Protein AF-A0A257QGV2-F1 (afdb_monomer)

Foldseek 3Di:
DDQQLRVLLVVQADPPPRDGDDDPPCPNVVSNVVSVVVRCVVVQQWDVVDVVIDGPDDDDD

Sequence (61 aa):
MLTFAENIVLLAMDGDTGHLRPLPERALDYALAGALLMGLATHNRIDPRLSPMQVLDNSPT

Solvent-accessible surface area (backbone atoms only — not comparable to full-atom values): 3769 Å² total; per-residue (Å²): 133,83,52,57,42,57,50,50,51,59,70,41,34,37,90,88,78,70,43,73,54,94,67,65,89,63,50,64,60,56,51,40,55,51,25,49,54,52,48,35,40,76,68,57,25,30,42,81,87,44,89,73,64,42,79,70,46,88,71,90,129

Secondary structure (DSSP, 8-state):
---HHHHHHHHHB-TTT-PBPP--TTHHHHHHHHHHHHHHHHTTSEETTSSS-EES--S--

Mean predicted aligned error: 2.97 Å

pLDDT: mean 95.88, std 2.33, range [86.19, 98.25]

Radius of gyration: 14.19 Å; Cα contacts (8 Å, |Δi|>4): 48; chains: 1; bounding box: 32×21×40 Å

Structure (mmCIF, N/CA/C/O backbone):
data_AF-A0A257QGV2-F1
#
_entry.id   AF-A0A257QGV2-F1
#
loop_
_atom_site.group_PDB
_atom_site.id
_atom_site.type_symbol
_atom_site.label_atom_id
_atom_site.label_alt_id
_atom_site.label_comp_id
_atom_site.label_asym_id
_atom_site.label_entity_id
_atom_site.label_seq_id
_atom_site.pdbx_PDB_ins_code
_atom_site.Cartn_x
_atom_site.Cartn_y
_atom_site.Cartn_z
_atom_site.occupancy
_atom_site.B_iso_or_equiv
_atom_site.auth_seq_id
_atom_site.auth_comp_id
_atom_site.auth_asym_id
_atom_site.auth_atom_id
_atom_site.pdbx_PDB_model_num
ATOM 1 N N . MET A 1 1 ? 7.210 14.397 2.861 1.00 86.19 1 MET A N 1
ATOM 2 C CA . MET A 1 1 ? 5.896 14.469 2.185 1.00 86.19 1 MET A CA 1
ATOM 3 C C . MET A 1 1 ? 5.262 13.101 2.336 1.00 86.19 1 MET A C 1
ATOM 5 O O . MET A 1 1 ? 6.000 12.133 2.225 1.00 86.19 1 MET A O 1
ATOM 9 N N . LEU A 1 2 ? 3.974 13.015 2.660 1.00 94.44 2 LEU A N 1
ATOM 10 C CA . LEU A 1 2 ? 3.322 11.726 2.906 1.00 94.44 2 LEU A CA 1
ATOM 11 C C . LEU A 1 2 ? 3.073 10.980 1.591 1.00 94.44 2 LEU A C 1
ATOM 13 O O . LEU A 1 2 ? 2.671 11.586 0.595 1.00 94.44 2 LEU A O 1
ATOM 17 N N . THR A 1 3 ? 3.276 9.669 1.605 1.00 97.06 3 THR A N 1
ATOM 18 C CA . THR A 1 3 ? 2.887 8.750 0.533 1.00 97.06 3 THR A CA 1
ATOM 19 C C . THR A 1 3 ? 1.363 8.648 0.430 1.00 97.06 3 THR A C 1
ATOM 21 O O . THR A 1 3 ? 0.629 8.973 1.369 1.00 97.06 3 THR A O 1
ATOM 24 N N . PHE A 1 4 ? 0.844 8.165 -0.703 1.00 97.50 4 PHE A N 1
ATOM 25 C CA . PHE A 1 4 ? -0.594 7.899 -0.833 1.00 97.50 4 PHE A CA 1
ATOM 26 C C . PHE A 1 4 ? -1.090 6.903 0.226 1.00 97.50 4 PHE A C 1
ATOM 28 O O . PHE A 1 4 ? -2.175 7.088 0.768 1.00 97.50 4 PHE A O 1
ATOM 35 N N . ALA A 1 5 ? -0.282 5.891 0.563 1.00 97.62 5 ALA A N 1
ATOM 36 C CA . ALA A 1 5 ? -0.625 4.897 1.576 1.00 97.62 5 ALA A CA 1
ATOM 37 C C . ALA A 1 5 ? -0.775 5.539 2.964 1.00 97.62 5 ALA A C 1
ATOM 39 O O . ALA A 1 5 ? -1.790 5.337 3.626 1.00 97.62 5 ALA A O 1
ATOM 40 N N . GLU A 1 6 ? 0.176 6.381 3.373 1.00 97.50 6 GLU A N 1
ATOM 41 C CA . GLU A 1 6 ? 0.100 7.106 4.648 1.00 97.50 6 GLU A CA 1
ATOM 42 C C . GLU A 1 6 ? -1.104 8.056 4.700 1.00 97.50 6 GLU A C 1
ATOM 44 O O . GLU A 1 6 ? -1.783 8.130 5.723 1.00 97.50 6 GLU A O 1
ATOM 49 N N . ASN A 1 7 ? -1.430 8.734 3.592 1.00 97.31 7 ASN A N 1
ATOM 50 C CA . ASN A 1 7 ? -2.635 9.567 3.511 1.00 97.31 7 ASN A CA 1
ATOM 51 C C . ASN A 1 7 ? -3.925 8.744 3.656 1.00 97.31 7 ASN A C 1
ATOM 53 O O . ASN A 1 7 ? -4.851 9.184 4.332 1.00 97.31 7 ASN A O 1
ATOM 57 N N . ILE A 1 8 ? -3.995 7.546 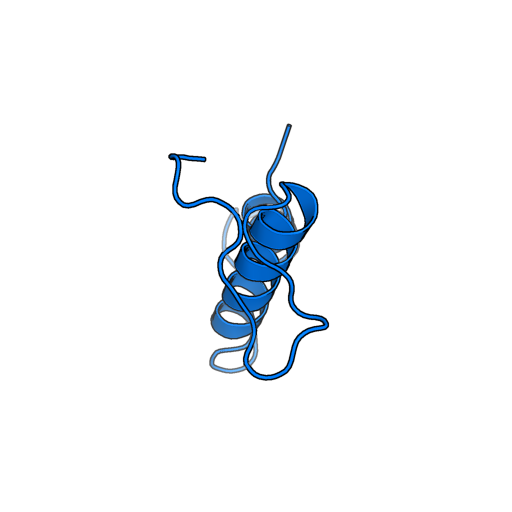3.064 1.00 97.62 8 ILE A N 1
ATOM 58 C CA . ILE A 1 8 ? -5.150 6.649 3.224 1.00 97.62 8 ILE A CA 1
ATOM 59 C C . ILE A 1 8 ? -5.282 6.171 4.670 1.00 97.62 8 ILE A C 1
ATOM 61 O O . ILE A 1 8 ? -6.392 6.154 5.195 1.00 97.62 8 ILE A O 1
ATOM 65 N N . VAL A 1 9 ? -4.176 5.827 5.337 1.00 97.12 9 VAL A N 1
ATOM 66 C CA . VAL A 1 9 ? -4.205 5.452 6.761 1.00 97.12 9 VAL A CA 1
ATOM 67 C C . VAL A 1 9 ? -4.705 6.617 7.612 1.00 97.12 9 VAL A C 1
ATOM 69 O O . VAL A 1 9 ? -5.612 6.429 8.416 1.00 97.12 9 VAL A O 1
ATOM 72 N N . LEU A 1 10 ? -4.192 7.831 7.393 1.00 96.75 10 LEU A N 1
ATOM 73 C CA . LEU A 1 10 ? -4.677 9.034 8.081 1.00 96.75 10 LEU A CA 1
ATOM 74 C C . LEU A 1 10 ? -6.171 9.272 7.843 1.00 96.75 10 LEU A C 1
ATOM 76 O O . LEU A 1 10 ? -6.894 9.609 8.776 1.00 96.75 10 LEU A O 1
ATOM 80 N N . LEU A 1 11 ? -6.655 9.038 6.623 1.00 96.19 11 LEU A N 1
ATOM 81 C CA . LEU A 1 11 ? -8.075 9.144 6.298 1.00 96.19 11 LEU A CA 1
ATOM 82 C C . LEU A 1 11 ? -8.916 8.030 6.940 1.00 96.19 11 LEU A C 1
ATOM 84 O O . LEU A 1 11 ? -10.095 8.233 7.222 1.00 96.19 11 LEU A O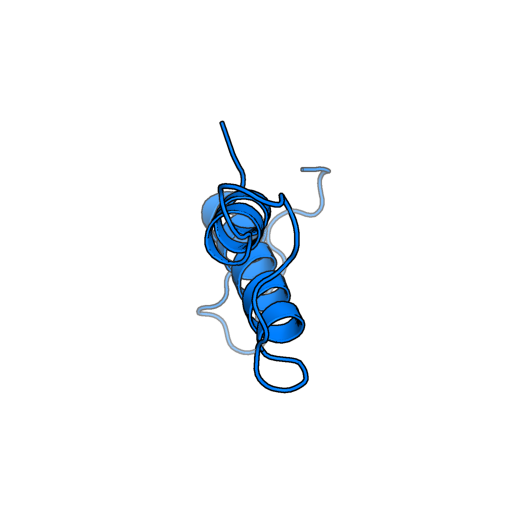 1
ATOM 88 N N . ALA A 1 12 ? -8.346 6.855 7.185 1.00 97.00 12 ALA A N 1
ATOM 89 C CA . ALA A 1 12 ? -9.025 5.758 7.866 1.00 97.00 12 ALA A CA 1
ATOM 90 C C . ALA A 1 12 ? -9.032 5.923 9.396 1.00 97.00 12 ALA A C 1
ATOM 92 O O . ALA A 1 12 ? -9.887 5.337 10.060 1.00 97.00 12 ALA A O 1
ATOM 93 N N . MET A 1 13 ? -8.123 6.725 9.955 1.00 97.25 13 MET A N 1
ATOM 94 C CA . MET A 1 13 ? -8.021 6.952 11.394 1.00 97.25 13 MET A CA 1
ATOM 95 C C . MET A 1 13 ? -9.064 7.938 11.923 1.00 97.25 13 MET A C 1
ATOM 97 O O . MET A 1 13 ? -9.385 8.964 11.320 1.00 97.25 13 MET A O 1
ATOM 101 N N . ASP A 1 14 ? -9.572 7.615 13.101 1.00 96.12 14 ASP A N 1
ATOM 102 C CA . ASP A 1 14 ? -10.307 8.512 13.969 1.00 96.12 14 ASP A CA 1
ATOM 103 C C . ASP A 1 14 ? -9.337 9.508 14.631 1.00 96.12 14 ASP A C 1
ATOM 105 O O . ASP A 1 14 ? -8.307 9.115 15.181 1.00 96.12 14 ASP A O 1
ATOM 109 N N . GLY A 1 15 ? -9.643 10.804 14.529 1.00 93.00 15 GLY A N 1
ATOM 110 C CA . GLY A 1 15 ? -8.726 11.878 14.924 1.00 93.00 15 GLY A CA 1
ATOM 111 C C . GLY A 1 15 ? -8.572 12.059 16.433 1.00 93.00 15 GLY A C 1
ATOM 112 O O . GLY A 1 15 ? -7.561 12.605 16.866 1.00 93.00 15 GLY A O 1
ATOM 113 N N . ASP A 1 16 ? -9.536 11.578 17.219 1.00 95.50 16 ASP A N 1
ATOM 114 C CA . ASP A 1 16 ? -9.547 11.749 18.673 1.00 95.50 16 ASP A CA 1
ATOM 115 C C . ASP A 1 16 ? -8.946 10.530 19.382 1.00 95.50 16 ASP A C 1
ATOM 117 O O . ASP A 1 16 ? -8.241 10.659 20.382 1.00 95.50 16 ASP A O 1
ATOM 121 N N . THR A 1 17 ? -9.209 9.332 18.855 1.00 95.81 17 THR A N 1
ATOM 122 C CA . THR A 1 17 ? -8.775 8.064 19.463 1.00 95.81 17 THR A CA 1
ATOM 123 C C . THR A 1 17 ? -7.499 7.493 18.848 1.00 95.81 17 THR A C 1
ATOM 125 O O . THR A 1 17 ? -6.835 6.669 19.474 1.00 95.81 17 THR A O 1
ATOM 128 N N . GLY A 1 18 ? -7.155 7.887 17.617 1.00 93.94 18 GLY A N 1
ATOM 129 C CA . GLY A 1 18 ? -6.045 7.305 16.857 1.00 93.94 18 GLY A CA 1
ATOM 130 C C . GLY A 1 18 ? -6.303 5.873 16.368 1.00 93.94 18 GLY A C 1
ATOM 131 O O . GLY A 1 18 ? -5.402 5.237 15.821 1.00 93.94 18 GLY A O 1
ATOM 132 N N . HIS A 1 19 ? -7.515 5.343 16.553 1.00 96.62 19 HIS A N 1
ATOM 133 C CA . HIS A 1 19 ? -7.902 4.028 16.053 1.00 96.62 19 HIS A CA 1
ATOM 134 C C . HIS A 1 19 ? -8.418 4.102 14.617 1.00 96.62 19 HIS A C 1
ATOM 136 O O . HIS A 1 19 ? -8.924 5.125 14.165 1.00 96.62 19 HIS A O 1
ATOM 142 N N . LEU A 1 20 ? -8.326 2.991 13.886 1.00 95.88 20 LEU A N 1
ATOM 143 C CA . LEU A 1 20 ? -8.969 2.884 12.580 1.00 95.88 20 LEU A CA 1
ATOM 144 C C . LEU A 1 20 ? -10.490 2.841 12.753 1.00 95.88 20 LEU A C 1
ATOM 146 O O . LEU A 1 20 ? -11.012 2.091 13.582 1.00 95.88 20 LEU A O 1
ATOM 150 N N . ARG A 1 21 ? -11.201 3.623 11.939 1.00 95.06 21 ARG A N 1
ATOM 151 C CA . ARG A 1 21 ? -12.658 3.546 11.830 1.00 95.06 21 ARG A CA 1
ATOM 152 C C . ARG A 1 21 ? -13.079 2.148 11.355 1.00 95.06 21 ARG A C 1
ATOM 154 O O . ARG A 1 21 ? -12.336 1.514 10.601 1.00 95.06 21 ARG A O 1
ATOM 161 N N . PRO A 1 22 ? -14.274 1.663 11.739 1.00 95.31 22 PRO A N 1
ATOM 162 C CA . PRO A 1 22 ? -14.804 0.423 11.193 1.00 95.31 22 PRO A CA 1
ATOM 163 C C . PRO A 1 22 ? -14.977 0.564 9.678 1.00 95.31 22 PRO A C 1
ATOM 165 O O . PRO A 1 22 ? -15.647 1.476 9.193 1.00 95.31 22 PRO A O 1
ATOM 168 N N . LEU A 1 23 ? -14.360 -0.350 8.937 1.00 95.81 23 LEU A N 1
ATOM 169 C CA . LEU A 1 23 ? -14.422 -0.420 7.484 1.00 95.81 23 LEU A CA 1
ATOM 170 C C . LEU A 1 23 ? -14.960 -1.792 7.065 1.00 95.81 23 LEU A C 1
ATOM 172 O O . LEU A 1 23 ? -14.808 -2.759 7.818 1.00 95.81 23 LEU A O 1
ATOM 176 N N . PRO A 1 24 ? -15.565 -1.905 5.869 1.00 97.38 24 PRO A N 1
ATOM 177 C CA . PRO A 1 24 ? -15.872 -3.204 5.292 1.00 97.38 24 PRO A CA 1
ATOM 178 C C . PRO A 1 24 ? -14.624 -4.087 5.228 1.00 97.38 24 PRO A C 1
ATOM 180 O O . PRO A 1 24 ? -13.500 -3.588 5.094 1.00 97.38 24 PRO A O 1
ATOM 183 N N . GLU A 1 25 ? -14.829 -5.400 5.291 1.00 96.00 25 GLU A N 1
ATOM 184 C CA . GLU A 1 25 ? -13.740 -6.371 5.208 1.00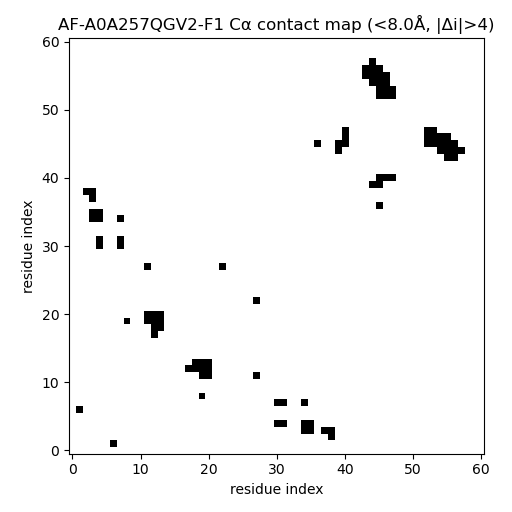 96.00 25 GLU A CA 1
ATOM 185 C C . GLU A 1 25 ? -12.855 -6.083 3.981 1.00 96.00 25 GLU A C 1
ATOM 187 O O . GLU A 1 25 ? -13.359 -5.874 2.876 1.00 96.00 25 GLU A O 1
ATOM 192 N N . ARG A 1 26 ? -11.532 -6.035 4.186 1.00 96.25 26 ARG A N 1
ATOM 193 C CA . ARG A 1 26 ? -10.503 -5.772 3.158 1.00 96.25 26 ARG A CA 1
ATOM 194 C C . ARG A 1 26 ? -10.556 -4.413 2.457 1.00 96.25 26 ARG A C 1
ATOM 196 O O . ARG A 1 26 ? -9.735 -4.168 1.574 1.00 96.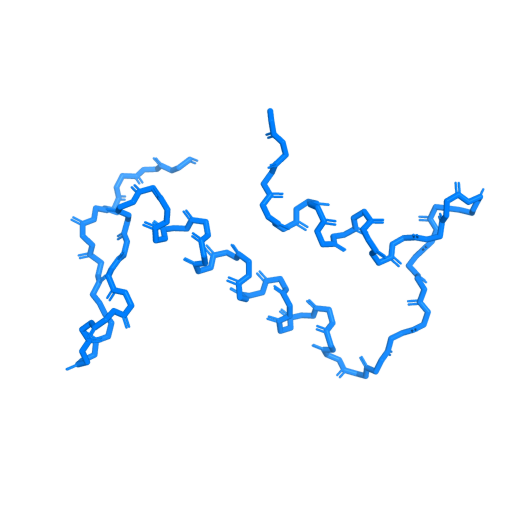25 26 ARG A O 1
ATOM 203 N N . ALA A 1 27 ? -11.463 -3.506 2.823 1.00 96.81 27 ALA A N 1
ATOM 204 C CA . ALA A 1 27 ? -11.550 -2.199 2.169 1.00 96.81 27 ALA A CA 1
ATOM 205 C C . ALA A 1 27 ? -10.230 -1.417 2.285 1.00 96.81 27 ALA A C 1
ATOM 207 O O . ALA A 1 27 ? -9.750 -0.867 1.294 1.00 96.81 27 ALA A O 1
ATOM 208 N N . LEU A 1 28 ? -9.616 -1.422 3.473 1.00 97.38 28 LEU A N 1
ATOM 209 C CA . LEU A 1 28 ? -8.323 -0.775 3.690 1.00 97.38 28 LEU A CA 1
ATOM 210 C C . LEU A 1 28 ? -7.195 -1.485 2.929 1.00 97.38 28 LEU A C 1
ATOM 212 O O . LEU A 1 28 ? -6.383 -0.812 2.305 1.00 97.38 28 LEU A O 1
ATOM 216 N N . ASP A 1 29 ? -7.181 -2.819 2.906 1.00 97.56 29 ASP A N 1
ATOM 217 C CA . ASP A 1 29 ? -6.152 -3.599 2.204 1.00 97.56 29 ASP A CA 1
ATOM 218 C C . ASP A 1 29 ? -6.119 -3.271 0.705 1.00 97.56 29 ASP A C 1
ATOM 220 O O . ASP A 1 29 ? -5.060 -2.981 0.143 1.00 97.56 29 ASP A O 1
ATOM 224 N N . TYR A 1 30 ? -7.288 -3.248 0.054 1.00 98.06 30 TYR A N 1
ATOM 225 C CA . TYR A 1 30 ? -7.389 -2.890 -1.362 1.00 98.06 30 TYR A CA 1
ATOM 226 C C . TYR A 1 30 ? -7.047 -1.421 -1.621 1.00 98.06 30 TYR A C 1
ATOM 228 O O . TYR A 1 30 ? -6.384 -1.115 -2.615 1.00 98.06 30 TYR A O 1
ATOM 236 N N . ALA A 1 31 ? -7.455 -0.516 -0.728 1.00 98.00 31 ALA A N 1
ATOM 237 C CA . ALA A 1 31 ? -7.116 0.898 -0.833 1.00 98.00 31 ALA A CA 1
ATOM 238 C C . ALA A 1 31 ? -5.594 1.120 -0.750 1.00 98.00 31 ALA A C 1
ATOM 240 O O . ALA A 1 31 ? -5.026 1.847 -1.567 1.00 98.00 31 ALA A O 1
ATOM 241 N N . LEU A 1 32 ? -4.917 0.441 0.181 1.00 98.25 32 LEU A N 1
ATOM 242 C CA . LEU A 1 32 ? -3.464 0.508 0.336 1.00 98.25 32 LEU A CA 1
ATOM 243 C C . LEU A 1 32 ? -2.728 -0.114 -0.855 1.00 98.25 32 LEU A C 1
ATOM 245 O O . LEU A 1 32 ? -1.774 0.483 -1.354 1.00 98.25 32 LEU A O 1
ATOM 249 N N . ALA A 1 33 ? -3.191 -1.257 -1.368 1.00 97.94 33 ALA A N 1
ATOM 250 C CA . ALA A 1 33 ? -2.624 -1.861 -2.573 1.00 97.94 33 ALA A CA 1
ATOM 251 C C . ALA A 1 33 ? -2.710 -0.909 -3.782 1.00 97.94 33 ALA A C 1
ATOM 253 O O . ALA A 1 33 ? -1.723 -0.712 -4.493 1.00 97.94 33 ALA A O 1
ATOM 254 N N . GLY A 1 34 ? -3.860 -0.255 -3.978 1.00 96.81 34 GLY A N 1
ATOM 255 C CA . GLY A 1 34 ? -4.034 0.764 -5.016 1.00 96.81 34 GLY A CA 1
ATOM 256 C C . GLY A 1 34 ? -3.112 1.971 -4.824 1.00 96.81 34 GLY A C 1
ATOM 257 O O . GLY A 1 34 ? -2.474 2.415 -5.778 1.00 96.81 34 GLY A O 1
ATOM 258 N N . ALA A 1 35 ? -2.972 2.462 -3.591 1.00 97.88 35 ALA A N 1
ATOM 259 C CA . ALA A 1 35 ? -2.075 3.572 -3.273 1.00 97.88 35 ALA A CA 1
ATOM 260 C C . ALA A 1 35 ? -0.600 3.261 -3.561 1.00 97.88 35 ALA A C 1
ATOM 262 O O . ALA A 1 35 ? 0.121 4.138 -4.040 1.00 97.88 35 ALA A O 1
ATOM 263 N N . LEU A 1 36 ? -0.154 2.025 -3.317 1.00 96.69 36 LEU A N 1
ATOM 264 C CA . LEU A 1 36 ? 1.198 1.586 -3.671 1.00 96.69 36 LEU A CA 1
ATOM 265 C C . LEU A 1 36 ? 1.407 1.602 -5.189 1.00 96.69 36 LEU A C 1
ATOM 267 O O . LEU A 1 36 ? 2.392 2.168 -5.661 1.00 96.69 36 LEU A O 1
ATOM 271 N N . LEU A 1 37 ? 0.460 1.059 -5.963 1.00 96.31 37 LEU A N 1
ATOM 272 C CA 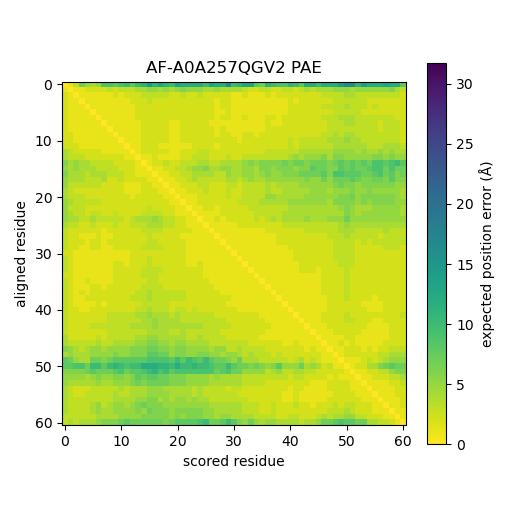. LEU A 1 37 ? 0.529 1.083 -7.428 1.00 96.31 37 LEU A CA 1
ATOM 273 C C . LEU A 1 37 ? 0.532 2.519 -7.973 1.00 96.31 37 LEU A C 1
ATOM 275 O O . LEU A 1 37 ? 1.349 2.852 -8.828 1.00 96.31 37 LEU A O 1
ATOM 279 N N . MET A 1 38 ? -0.323 3.397 -7.440 1.00 96.19 38 MET A N 1
ATOM 280 C CA . MET A 1 38 ? -0.327 4.819 -7.800 1.00 96.19 38 MET A CA 1
ATOM 281 C C . MET A 1 38 ? 1.003 5.497 -7.467 1.00 96.19 38 MET A C 1
ATOM 283 O O . MET A 1 38 ? 1.526 6.259 -8.282 1.00 96.19 38 MET A O 1
ATOM 287 N N . GLY A 1 39 ? 1.575 5.205 -6.296 1.00 96.56 39 GLY A N 1
ATOM 288 C CA . GLY A 1 39 ? 2.885 5.709 -5.896 1.00 96.56 39 GLY A CA 1
ATOM 289 C C . GLY A 1 39 ? 3.972 5.292 -6.884 1.00 96.56 39 GLY A C 1
ATOM 290 O O . GLY A 1 39 ? 4.690 6.150 -7.394 1.00 96.56 39 GLY A O 1
ATOM 291 N N . LEU A 1 40 ? 4.042 4.004 -7.223 1.00 96.94 40 LEU A N 1
ATOM 292 C CA . LEU A 1 40 ? 5.019 3.471 -8.175 1.00 96.94 40 LEU A CA 1
ATOM 293 C C . LEU A 1 40 ? 4.855 4.071 -9.579 1.00 96.94 40 LEU A C 1
ATOM 295 O O . LEU A 1 40 ? 5.848 4.456 -10.195 1.00 96.94 40 LEU A O 1
ATOM 299 N N . ALA A 1 41 ? 3.622 4.209 -10.070 1.00 96.38 41 ALA A N 1
ATOM 300 C CA . ALA A 1 41 ? 3.348 4.832 -11.365 1.00 96.38 41 ALA A CA 1
ATOM 301 C C . ALA A 1 41 ? 3.773 6.312 -11.388 1.00 96.38 41 ALA A C 1
ATOM 303 O O . ALA A 1 4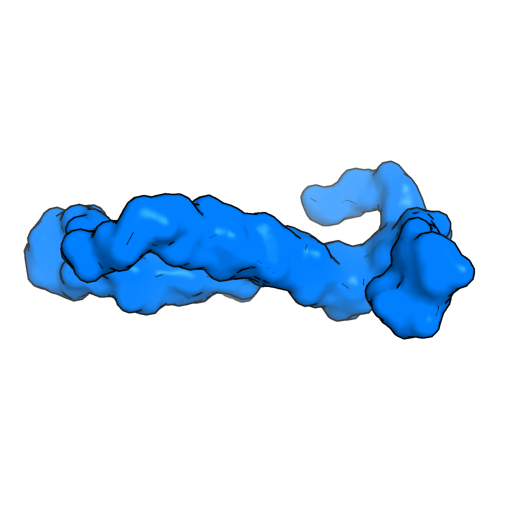1 ? 4.401 6.763 -12.341 1.00 96.38 41 ALA A O 1
ATOM 304 N N . THR A 1 42 ? 3.507 7.055 -10.308 1.00 95.56 42 THR A N 1
ATOM 305 C CA . THR A 1 42 ? 3.895 8.474 -10.184 1.00 95.56 42 THR A CA 1
ATOM 306 C C . THR A 1 42 ? 5.419 8.661 -10.183 1.00 95.56 42 THR A C 1
ATOM 308 O O . THR A 1 42 ? 5.915 9.680 -10.656 1.00 95.56 42 THR A O 1
ATOM 311 N N . HIS A 1 43 ? 6.170 7.663 -9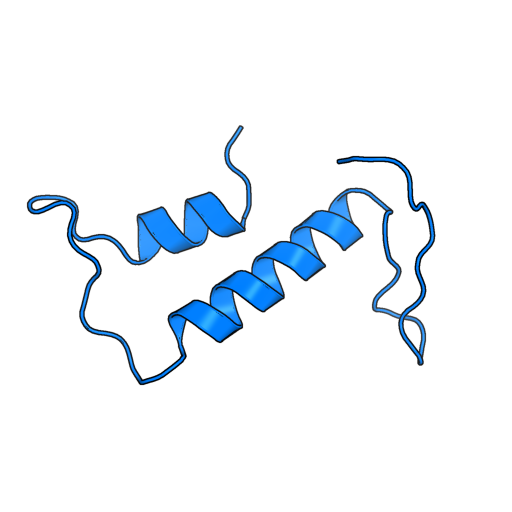.706 1.00 95.69 43 HIS A N 1
ATOM 312 C CA . HIS A 1 43 ? 7.638 7.654 -9.711 1.00 95.69 43 HIS A CA 1
ATOM 313 C C . HIS A 1 43 ? 8.238 6.957 -10.946 1.00 95.69 43 HIS A C 1
ATOM 315 O O . HIS A 1 43 ? 9.421 6.619 -10.943 1.00 95.69 43 HIS A O 1
ATOM 321 N N . ASN A 1 44 ? 7.444 6.717 -11.999 1.00 95.88 44 ASN A N 1
ATOM 322 C CA . ASN A 1 44 ? 7.864 6.016 -13.219 1.00 95.88 44 ASN A CA 1
ATOM 323 C C . ASN A 1 44 ? 8.513 4.640 -12.958 1.00 95.88 44 ASN A C 1
ATOM 325 O O . ASN A 1 44 ? 9.398 4.219 -13.698 1.00 95.88 44 ASN A O 1
ATOM 329 N N . ARG A 1 45 ? 8.090 3.928 -11.905 1.00 97.56 45 ARG A N 1
ATOM 330 C CA . ARG A 1 45 ? 8.554 2.561 -11.601 1.00 97.56 45 ARG A CA 1
ATOM 331 C C . ARG A 1 45 ? 7.771 1.501 -12.367 1.00 97.56 45 ARG A C 1
ATOM 333 O O . ARG A 1 45 ? 8.314 0.447 -12.686 1.00 97.56 45 ARG A O 1
ATOM 340 N N . ILE A 1 46 ? 6.512 1.787 -12.690 1.00 97.56 46 ILE A N 1
ATOM 341 C CA . ILE A 1 46 ? 5.625 0.916 -13.470 1.00 97.56 46 ILE A CA 1
ATOM 342 C C . ILE A 1 46 ? 4.839 1.719 -14.511 1.00 97.56 46 ILE A C 1
ATOM 344 O O . ILE A 1 46 ? 4.608 2.913 -14.318 1.00 97.56 46 ILE A O 1
ATOM 348 N N . ASP A 1 47 ? 4.367 1.051 -15.567 1.00 96.56 47 ASP A N 1
ATOM 349 C CA . ASP A 1 47 ? 3.352 1.593 -16.480 1.00 96.56 47 ASP A CA 1
ATOM 350 C C . ASP A 1 47 ? 2.056 0.763 -16.411 1.00 96.56 47 ASP A C 1
ATOM 352 O O . ASP A 1 47 ? 1.999 -0.336 -16.976 1.00 96.56 47 ASP A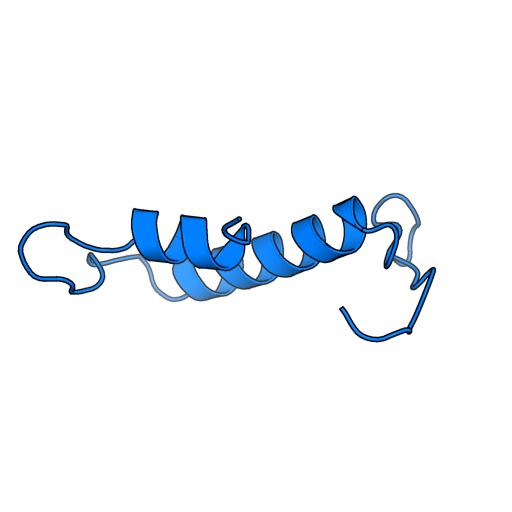 O 1
ATOM 356 N N . PRO A 1 48 ? 1.001 1.266 -15.740 1.00 92.25 48 PRO A N 1
ATOM 357 C CA . PRO A 1 48 ? -0.283 0.574 -15.643 1.00 92.25 48 PRO A CA 1
ATOM 358 C C . PRO A 1 48 ? -1.126 0.658 -16.927 1.00 92.25 48 PRO A C 1
ATOM 360 O O . PRO A 1 48 ? -2.180 0.031 -16.995 1.00 92.25 48 PRO A O 1
ATOM 363 N N . ARG A 1 49 ? -0.711 1.432 -17.943 1.00 92.94 49 ARG A N 1
ATOM 364 C CA . ARG A 1 49 ? -1.433 1.553 -19.226 1.00 92.94 49 ARG A CA 1
ATOM 365 C C . ARG A 1 49 ? -1.109 0.408 -20.184 1.00 92.94 49 ARG A C 1
ATOM 367 O O . ARG A 1 49 ? -1.833 0.202 -21.155 1.00 92.94 49 ARG A O 1
ATOM 374 N N . LEU A 1 50 ? -0.015 -0.311 -19.936 1.00 92.50 50 LEU A N 1
ATOM 375 C CA . LEU A 1 50 ? 0.371 -1.494 -20.698 1.00 92.50 50 LEU A CA 1
ATOM 376 C C . LEU A 1 50 ? -0.391 -2.723 -20.181 1.00 92.50 50 LEU A C 1
ATOM 378 O O . LEU A 1 50 ? -0.688 -2.824 -18.992 1.00 92.50 50 LEU A O 1
ATOM 382 N N . SER A 1 51 ? -0.705 -3.663 -21.078 1.00 91.75 51 SER A N 1
ATOM 383 C CA . SER A 1 51 ? -1.356 -4.933 -20.733 1.00 91.75 51 SER A CA 1
ATOM 384 C C . SER A 1 51 ? -0.521 -6.107 -21.267 1.00 91.75 51 SER A C 1
ATOM 386 O O . SER A 1 51 ? -0.481 -6.301 -22.485 1.00 91.75 51 SER A O 1
ATOM 388 N N . PRO A 1 52 ? 0.183 -6.865 -20.400 1.00 92.38 52 PRO A N 1
ATOM 389 C CA . PRO A 1 52 ? 0.228 -6.716 -18.941 1.00 92.38 52 PRO A CA 1
ATOM 390 C C . PRO A 1 52 ? 0.980 -5.449 -18.490 1.00 92.38 52 PRO A C 1
ATOM 392 O O . PRO A 1 52 ? 1.813 -4.915 -19.226 1.00 92.38 52 PRO A O 1
ATOM 395 N N . MET A 1 53 ? 0.698 -4.998 -17.264 1.00 94.44 53 MET A N 1
ATOM 396 C CA . MET A 1 53 ? 1.437 -3.918 -16.598 1.00 94.44 53 MET A CA 1
ATOM 397 C C . MET A 1 53 ? 2.932 -4.256 -16.550 1.00 94.44 53 MET A C 1
ATOM 399 O O . MET A 1 53 ? 3.294 -5.394 -16.246 1.00 94.44 53 MET A O 1
ATOM 403 N N . GLN A 1 54 ? 3.797 -3.276 -16.822 1.00 97.31 54 GLN A N 1
ATOM 404 C CA . GLN A 1 54 ? 5.249 -3.488 -16.870 1.00 97.31 54 GLN A CA 1
ATOM 405 C C . GLN A 1 54 ? 5.989 -2.721 -15.778 1.00 97.31 54 GLN A C 1
ATOM 407 O O . GLN A 1 54 ? 5.582 -1.626 -15.393 1.00 97.31 54 GLN A O 1
ATOM 412 N N . VAL A 1 55 ? 7.108 -3.293 -15.326 1.00 97.06 55 VAL A N 1
ATOM 413 C CA . VAL A 1 55 ? 8.107 -2.611 -14.494 1.00 97.06 55 VAL A CA 1
ATOM 414 C C . VAL A 1 55 ? 9.047 -1.839 -15.414 1.00 97.06 55 VAL A C 1
ATOM 416 O O . VAL A 1 55 ? 9.633 -2.421 -16.323 1.00 97.06 55 VAL A O 1
ATOM 419 N N . LEU A 1 56 ? 9.173 -0.537 -15.177 1.00 97.62 56 LEU A N 1
ATOM 420 C CA . LEU A 1 56 ? 10.043 0.364 -15.935 1.00 97.62 56 LEU A CA 1
ATOM 421 C C . LEU A 1 56 ? 11.412 0.535 -15.264 1.00 97.62 56 LEU A C 1
ATOM 423 O O . LEU A 1 56 ? 12.428 0.608 -15.948 1.00 97.62 56 LEU A O 1
ATOM 427 N N . ASP A 1 57 ? 11.433 0.593 -13.931 1.00 97.69 57 ASP A N 1
ATOM 428 C CA . ASP A 1 57 ? 12.636 0.784 -13.121 1.00 97.69 57 ASP A CA 1
ATOM 429 C C . ASP A 1 57 ? 12.485 0.006 -11.807 1.00 97.69 57 ASP A C 1
ATOM 431 O O . ASP A 1 57 ? 11.484 0.146 -11.102 1.00 97.69 57 ASP A O 1
ATOM 435 N N . ASN A 1 58 ? 13.473 -0.836 -11.503 1.00 96.25 58 ASN A N 1
ATOM 436 C CA . ASN A 1 58 ? 13.514 -1.698 -10.323 1.00 96.25 58 ASN A CA 1
ATOM 437 C C . ASN A 1 58 ? 14.469 -1.191 -9.228 1.00 96.25 58 ASN A C 1
ATOM 439 O O . ASN A 1 58 ? 14.742 -1.919 -8.271 1.00 96.25 58 ASN A O 1
ATOM 443 N N . SER A 1 59 ? 14.990 0.030 -9.358 1.00 96.69 59 SER A N 1
ATOM 444 C CA . SER A 1 59 ? 15.760 0.675 -8.301 1.00 96.69 59 SER A CA 1
ATOM 445 C C . SER A 1 59 ? 14.892 0.931 -7.057 1.00 96.69 59 SER A C 1
ATOM 447 O O . SER A 1 59 ? 13.683 1.161 -7.181 1.00 96.69 59 SER A O 1
ATOM 449 N N . PRO A 1 60 ? 15.486 0.900 -5.847 1.00 94.50 60 PRO A N 1
ATOM 450 C CA . PRO A 1 60 ? 14.766 1.196 -4.6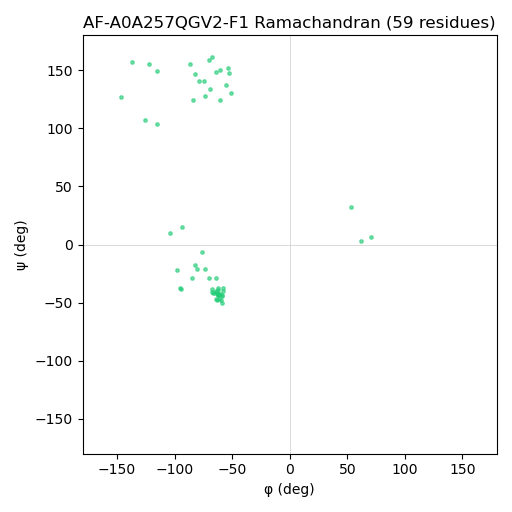12 1.00 94.50 60 PRO A CA 1
ATOM 451 C C . PRO A 1 60 ? 14.025 2.542 -4.656 1.00 94.50 60 PRO A C 1
ATOM 453 O O . PRO A 1 60 ? 14.463 3.498 -5.307 1.00 94.50 60 PRO A O 1
ATOM 456 N N . THR A 1 61 ? 12.889 2.591 -3.961 1.00 86.75 61 THR A N 1
ATOM 457 C CA . THR A 1 61 ? 12.047 3.782 -3.754 1.00 86.75 61 THR A CA 1
ATOM 458 C C . THR A 1 61 ? 12.227 4.349 -2.363 1.00 86.75 61 THR A C 1
ATOM 460 O O . THR A 1 61 ? 12.270 3.523 -1.424 1.00 86.75 61 THR A O 1
#